Protein AF-A0A6B3I939-F1 (afdb_monomer)

pLDDT: mean 80.3, std 12.49, range [45.88, 93.69]

Structure (mmCIF, N/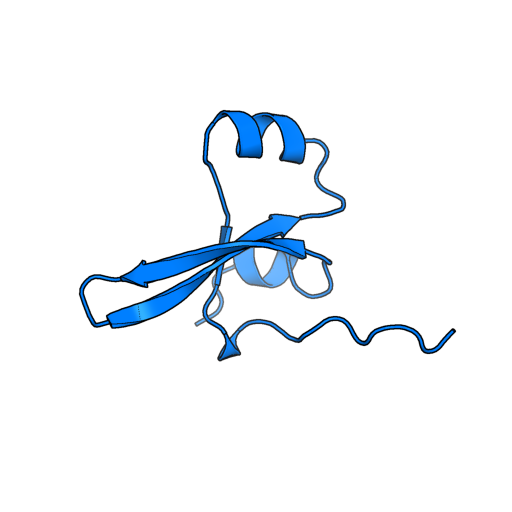CA/C/O backbone):
data_AF-A0A6B3I939-F1
#
_entry.id   AF-A0A6B3I939-F1
#
loop_
_atom_site.group_PDB
_atom_site.id
_atom_site.type_symbol
_atom_site.label_atom_id
_atom_site.label_alt_id
_atom_site.label_comp_id
_atom_site.label_asym_id
_atom_site.label_entity_id
_atom_site.label_se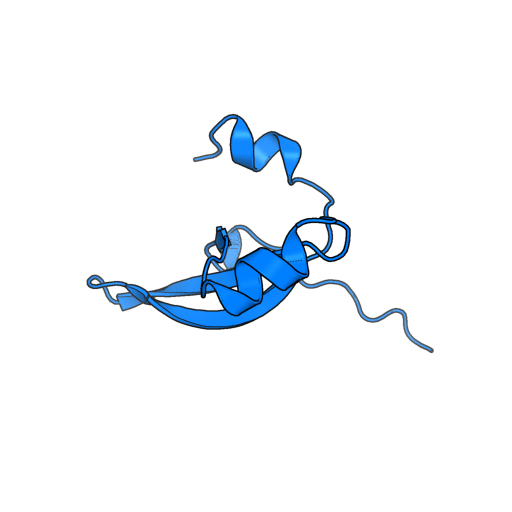q_id
_atom_site.pdbx_PDB_ins_code
_atom_site.Cartn_x
_atom_site.Cartn_y
_atom_site.Cartn_z
_atom_site.occupancy
_atom_site.B_iso_or_equiv
_atom_site.auth_seq_id
_atom_site.auth_comp_id
_atom_site.auth_asym_id
_atom_site.auth_atom_id
_atom_site.pdbx_PDB_model_num
ATOM 1 N N . ARG A 1 1 ? -15.443 0.953 -8.305 1.00 50.94 1 ARG A N 1
ATOM 2 C CA . ARG A 1 1 ? -15.768 2.100 -9.195 1.00 50.94 1 ARG A CA 1
ATOM 3 C C . ARG A 1 1 ? -14.447 2.512 -9.822 1.00 50.94 1 ARG A C 1
ATOM 5 O O . ARG A 1 1 ? -13.717 3.237 -9.184 1.00 50.94 1 ARG A O 1
ATOM 12 N N . THR A 1 2 ? -14.110 1.967 -10.988 1.00 45.88 2 THR A N 1
ATOM 13 C CA . THR A 1 2 ? -12.785 2.117 -11.618 1.00 45.88 2 THR A CA 1
ATOM 14 C C . THR A 1 2 ? -12.764 3.403 -12.443 1.00 45.88 2 THR A C 1
ATOM 16 O O . THR A 1 2 ? -13.462 3.471 -13.455 1.00 45.88 2 THR A O 1
ATOM 19 N N . ASP A 1 3 ? -12.022 4.421 -12.006 1.00 55.66 3 ASP A N 1
ATOM 20 C CA . ASP A 1 3 ? -11.714 5.586 -12.851 1.00 55.66 3 ASP A CA 1
ATOM 21 C C . ASP A 1 3 ? -10.591 5.224 -13.845 1.00 55.66 3 ASP A C 1
ATOM 23 O O . ASP A 1 3 ? -9.941 4.185 -13.713 1.00 55.66 3 ASP A O 1
ATOM 27 N N . ALA A 1 4 ? -10.350 6.057 -14.857 1.00 51.81 4 ALA A N 1
ATOM 28 C CA . ALA A 1 4 ? -9.396 5.786 -15.932 1.00 51.81 4 ALA A CA 1
ATOM 29 C C . ALA A 1 4 ? -7.998 5.395 -15.417 1.00 51.81 4 ALA A C 1
ATOM 31 O O . ALA A 1 4 ? -7.341 4.568 -16.041 1.00 51.81 4 ALA A O 1
ATOM 32 N N . GLN A 1 5 ? -7.568 5.927 -14.266 1.00 58.84 5 GLN A N 1
ATOM 33 C CA . GLN A 1 5 ? -6.286 5.585 -13.641 1.00 58.84 5 GLN A CA 1
ATOM 34 C C . GLN A 1 5 ? -6.197 4.126 -13.174 1.00 58.84 5 GLN A C 1
ATOM 36 O O . GLN A 1 5 ? -5.181 3.486 -13.432 1.00 58.84 5 GLN A O 1
ATOM 41 N N . ASP A 1 6 ? -7.254 3.565 -12.582 1.00 61.72 6 ASP A N 1
ATOM 42 C CA . ASP A 1 6 ? -7.259 2.161 -12.147 1.00 61.72 6 ASP A CA 1
ATOM 43 C C . ASP A 1 6 ? -7.151 1.205 -13.335 1.00 61.72 6 ASP A C 1
ATOM 45 O O . ASP A 1 6 ? -6.542 0.140 -13.239 1.00 61.72 6 ASP A O 1
ATOM 49 N N . ALA A 1 7 ? -7.741 1.573 -14.477 1.00 60.50 7 ALA A N 1
ATOM 50 C CA . ALA A 1 7 ? -7.703 0.739 -15.672 1.00 60.50 7 ALA A CA 1
ATOM 51 C C . ALA A 1 7 ? -6.270 0.542 -16.195 1.00 60.50 7 ALA A C 1
ATOM 53 O O . ALA A 1 7 ? -5.961 -0.546 -16.680 1.00 60.50 7 ALA A O 1
ATOM 54 N N . PHE A 1 8 ? -5.400 1.551 -16.057 1.00 61.41 8 PHE A N 1
ATOM 55 C CA . PHE A 1 8 ? -3.991 1.466 -16.462 1.00 61.41 8 PHE A CA 1
ATOM 56 C C . PHE A 1 8 ? -3.132 0.617 -15.519 1.00 61.41 8 PHE A C 1
ATOM 58 O O . PHE A 1 8 ? -2.079 0.148 -15.935 1.00 61.41 8 PHE A O 1
ATOM 65 N N . LEU A 1 9 ? -3.575 0.407 -14.278 1.00 72.25 9 LEU A N 1
ATOM 66 C CA . LEU A 1 9 ? -2.837 -0.349 -13.260 1.00 72.25 9 LEU A CA 1
ATOM 67 C C . LEU A 1 9 ? -3.227 -1.832 -13.211 1.00 72.25 9 LEU A C 1
ATOM 69 O O . LEU A 1 9 ? -2.623 -2.619 -12.480 1.00 72.25 9 LEU A O 1
ATOM 73 N N . ARG A 1 10 ? -4.228 -2.242 -14.000 1.00 72.56 10 ARG A N 1
ATOM 74 C CA . ARG A 1 10 ? -4.647 -3.644 -14.095 1.00 72.56 10 ARG A CA 1
ATOM 75 C C . ARG A 1 10 ? -3.512 -4.504 -14.645 1.00 72.56 10 ARG A C 1
ATOM 77 O O . ARG A 1 10 ? -3.096 -4.336 -15.786 1.00 72.56 10 ARG A O 1
ATOM 84 N N . GLY A 1 11 ? -3.075 -5.472 -13.844 1.00 74.94 11 GLY A N 1
ATOM 85 C CA . GLY A 1 11 ? -1.993 -6.395 -14.194 1.00 74.94 11 GLY A CA 1
ATOM 86 C C . GLY A 1 11 ? -0.601 -5.931 -13.761 1.00 74.94 11 GLY A C 1
ATOM 87 O O . GLY A 1 11 ? 0.351 -6.684 -13.944 1.00 74.94 11 GLY A O 1
ATOM 88 N N . CYS A 1 12 ? -0.470 -4.746 -13.158 1.00 84.44 12 CYS A N 1
ATOM 89 C CA . CYS A 1 12 ? 0.775 -4.332 -12.518 1.00 84.44 12 CYS A CA 1
ATOM 90 C C . CYS A 1 12 ? 0.969 -5.066 -11.186 1.00 84.44 12 CYS A C 1
ATOM 92 O O . CYS A 1 12 ? 0.012 -5.301 -10.444 1.00 84.44 12 CYS A O 1
ATOM 94 N N . ARG A 1 13 ? 2.224 -5.391 -10.865 1.00 87.50 13 ARG A N 1
ATOM 95 C CA . ARG A 1 13 ? 2.605 -5.865 -9.532 1.00 87.50 13 ARG A CA 1
ATOM 96 C C . ARG A 1 13 ? 2.906 -4.675 -8.631 1.00 87.50 13 ARG A C 1
ATOM 98 O O . ARG A 1 13 ? 3.443 -3.659 -9.079 1.00 87.50 13 ARG A O 1
ATOM 105 N N . ALA A 1 14 ? 2.521 -4.804 -7.370 1.00 88.94 14 ALA A N 1
ATOM 106 C CA . ALA A 1 14 ? 2.726 -3.774 -6.373 1.00 88.94 14 ALA A CA 1
ATOM 107 C C . ALA A 1 14 ? 3.070 -4.401 -5.024 1.00 88.94 14 ALA A C 1
ATOM 109 O O . ALA A 1 14 ? 2.504 -5.426 -4.638 1.00 88.94 14 ALA A O 1
ATOM 110 N N . THR A 1 15 ? 3.953 -3.734 -4.294 1.00 89.31 15 THR A N 1
ATOM 111 C CA . THR A 1 15 ? 4.350 -4.095 -2.938 1.00 89.31 15 THR A CA 1
ATOM 112 C C . THR A 1 15 ? 3.552 -3.273 -1.929 1.00 89.31 15 THR A C 1
ATOM 114 O O . THR A 1 15 ? 3.467 -2.048 -2.048 1.00 89.31 15 THR A O 1
ATOM 117 N N . VAL A 1 16 ? 2.966 -3.941 -0.930 1.00 91.31 16 VAL A N 1
ATOM 118 C CA . VAL A 1 16 ? 2.256 -3.285 0.179 1.00 91.31 16 VAL A CA 1
ATOM 119 C C . VAL A 1 16 ? 3.277 -2.720 1.167 1.00 91.31 16 VAL A C 1
ATOM 121 O O . VAL A 1 16 ? 4.038 -3.470 1.769 1.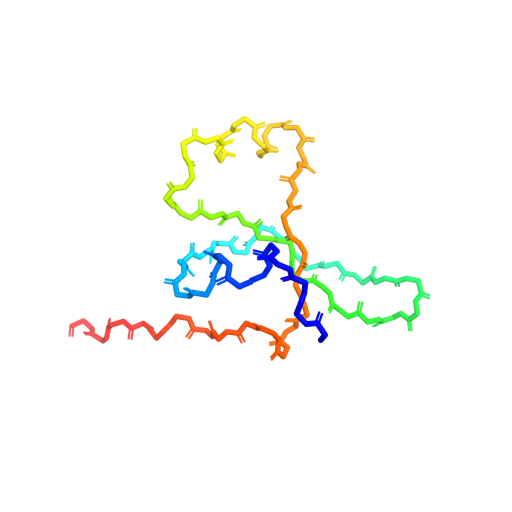00 91.31 16 VAL A O 1
ATOM 124 N N . GLU A 1 17 ? 3.265 -1.404 1.357 1.00 91.44 17 GLU A N 1
ATOM 125 C CA . GLU A 1 17 ? 4.135 -0.693 2.305 1.00 91.44 17 GLU A CA 1
ATOM 126 C C . GLU A 1 17 ? 3.456 -0.480 3.660 1.00 91.44 17 GLU A C 1
ATOM 128 O O . GLU A 1 17 ? 4.112 -0.488 4.701 1.00 91.44 17 GLU A O 1
ATOM 133 N N . ALA A 1 18 ? 2.134 -0.291 3.666 1.00 90.94 18 ALA A N 1
ATOM 134 C CA . ALA A 1 18 ? 1.365 -0.136 4.893 1.00 90.94 18 ALA A CA 1
ATOM 135 C C . ALA A 1 18 ? -0.098 -0.544 4.706 1.00 90.94 18 ALA A C 1
ATOM 137 O O . ALA A 1 18 ? -0.648 -0.504 3.605 1.00 90.94 18 ALA A O 1
ATOM 138 N N . VAL A 1 19 ? -0.746 -0.878 5.819 1.00 93.25 19 VAL A N 1
ATOM 139 C CA . VAL A 1 19 ? -2.199 -1.038 5.906 1.00 93.25 19 VAL A CA 1
ATOM 140 C C . VAL A 1 19 ? -2.727 0.098 6.768 1.00 93.25 19 VAL A C 1
ATOM 142 O O . VAL A 1 19 ? -2.276 0.275 7.900 1.00 93.25 19 VAL A O 1
ATOM 145 N N . VAL A 1 20 ? -3.656 0.883 6.232 1.00 92.69 20 VAL A N 1
ATOM 146 C CA . VAL A 1 20 ? -4.238 2.043 6.911 1.00 92.69 20 VAL A CA 1
ATOM 147 C C . VAL A 1 20 ? -5.751 1.899 6.979 1.00 92.69 20 VAL A C 1
ATOM 149 O O . VAL A 1 20 ? -6.371 1.414 6.040 1.00 92.69 20 VAL A O 1
ATOM 152 N N . ALA A 1 21 ? -6.346 2.303 8.096 1.00 93.69 21 ALA A N 1
ATOM 153 C CA . ALA A 1 21 ? -7.793 2.431 8.213 1.00 93.69 21 ALA A CA 1
ATOM 154 C C . ALA A 1 21 ? -8.193 3.876 7.902 1.00 93.69 21 ALA A C 1
ATOM 156 O O . ALA A 1 21 ? -7.495 4.809 8.312 1.00 93.69 21 ALA A O 1
ATOM 157 N N . ASP A 1 22 ? -9.294 4.060 7.182 1.00 88.50 22 ASP A N 1
ATOM 158 C CA . ASP A 1 22 ? -9.898 5.377 7.016 1.00 88.50 22 ASP A CA 1
ATOM 159 C C . ASP A 1 22 ? -10.738 5.778 8.245 1.00 88.50 22 ASP A C 1
ATOM 161 O O . ASP A 1 22 ? -10.767 5.090 9.269 1.00 88.50 22 ASP A O 1
ATOM 165 N N . LEU A 1 23 ? -11.399 6.936 8.162 1.00 91.88 23 LEU A N 1
ATOM 166 C CA . LEU A 1 23 ? -12.217 7.467 9.256 1.00 91.88 23 LEU A CA 1
ATOM 167 C C . LEU A 1 23 ? -13.502 6.659 9.496 1.00 91.88 23 LEU A C 1
ATOM 169 O O . LEU A 1 23 ? -14.044 6.718 10.600 1.00 91.88 23 LEU A O 1
ATOM 173 N N . ASP A 1 24 ? -13.961 5.911 8.493 1.00 91.06 24 ASP A N 1
ATOM 174 C CA . ASP A 1 24 ? -15.142 5.049 8.560 1.00 91.06 24 ASP A CA 1
ATOM 175 C C . ASP A 1 24 ? -14.782 3.617 9.016 1.00 91.06 24 ASP A C 1
ATOM 177 O O . ASP A 1 24 ? -15.664 2.803 9.300 1.00 91.06 24 ASP A O 1
ATOM 181 N N . GLY A 1 25 ? -13.485 3.323 9.166 1.00 88.38 25 GLY A N 1
ATOM 182 C CA . GLY A 1 25 ? -12.946 2.037 9.605 1.00 88.38 25 GLY A CA 1
ATOM 183 C C . GLY A 1 25 ? -12.649 1.061 8.465 1.00 88.38 25 GLY A C 1
ATOM 184 O O . GLY A 1 25 ? -12.314 -0.096 8.734 1.00 88.38 25 GLY A O 1
ATOM 185 N N . GLU A 1 26 ? -12.746 1.490 7.206 1.00 92.00 26 GLU A N 1
ATOM 186 C CA . GLU A 1 26 ? -12.398 0.660 6.056 1.00 92.00 26 GLU A CA 1
ATOM 187 C C . GLU A 1 26 ? -10.879 0.584 5.867 1.00 92.00 26 GLU A C 1
ATOM 189 O O . GLU A 1 26 ? -10.151 1.581 5.917 1.00 92.00 26 GLU A O 1
ATOM 194 N N . LEU A 1 27 ? -10.385 -0.630 5.620 1.00 92.31 27 LEU A N 1
ATOM 195 C CA . LEU A 1 27 ? -8.966 -0.875 5.392 1.00 92.31 27 LEU A CA 1
ATOM 196 C C . LEU A 1 27 ? -8.580 -0.534 3.956 1.00 92.31 27 LEU A C 1
ATOM 198 O O . LEU A 1 27 ? -9.232 -0.955 3.004 1.00 92.31 27 LEU A O 1
ATOM 202 N N . HIS A 1 28 ? -7.457 0.156 3.823 1.00 92.44 28 HIS A N 1
ATOM 203 C CA . HIS A 1 28 ? -6.825 0.502 2.566 1.00 92.44 28 HIS A CA 1
ATOM 204 C C . HIS A 1 28 ? -5.358 0.069 2.598 1.00 92.44 28 HIS A C 1
ATOM 206 O O . HIS A 1 28 ? -4.633 0.268 3.577 1.00 92.44 28 HIS A O 1
ATOM 212 N N . LEU A 1 29 ? -4.919 -0.541 1.507 1.00 91.94 29 LEU A N 1
ATOM 213 C CA . LEU A 1 29 ? -3.551 -0.979 1.295 1.00 91.94 29 LEU A CA 1
ATOM 214 C C . LEU A 1 29 ? -2.789 0.147 0.609 1.00 91.94 29 LEU A C 1
ATOM 216 O O . LEU A 1 29 ? -3.118 0.521 -0.515 1.00 91.94 29 LEU A O 1
ATOM 220 N N . ALA A 1 30 ? -1.777 0.678 1.289 1.00 91.88 30 ALA A N 1
ATOM 221 C CA . AL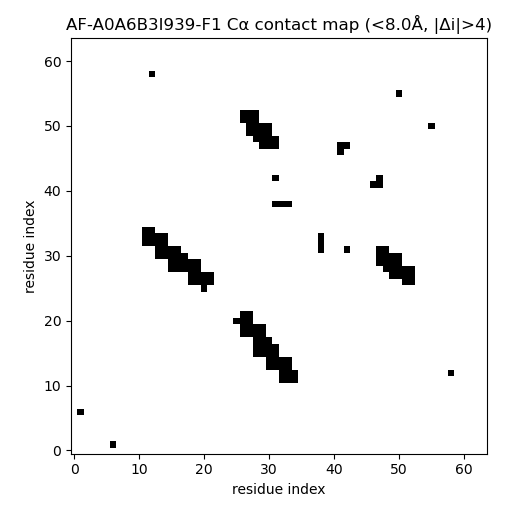A A 1 30 ? -0.822 1.607 0.712 1.00 91.88 30 ALA A CA 1
ATOM 222 C C . ALA A 1 30 ? 0.224 0.803 -0.063 1.00 91.88 30 ALA A C 1
ATOM 224 O O . ALA A 1 30 ? 1.002 0.056 0.536 1.00 91.88 3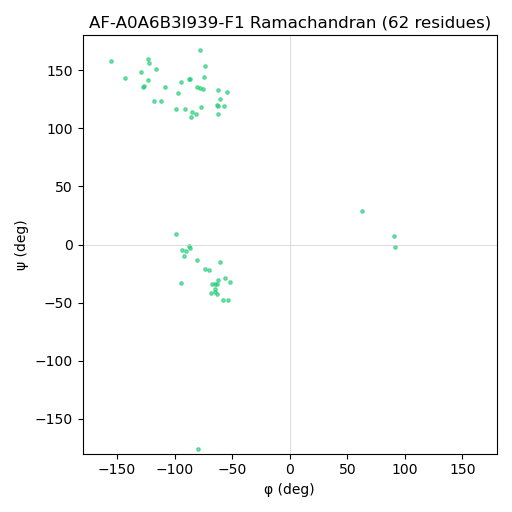0 ALA A O 1
ATOM 225 N N . VAL A 1 31 ? 0.232 0.936 -1.386 1.00 89.44 31 VAL A N 1
ATOM 226 C CA . VAL A 1 31 ? 1.086 0.151 -2.278 1.00 89.44 31 VAL A CA 1
ATOM 227 C C . VAL A 1 31 ? 1.985 1.025 -3.139 1.00 89.44 31 VAL A C 1
ATOM 229 O O . VAL A 1 31 ? 1.691 2.192 -3.426 1.00 89.44 31 VAL A O 1
ATOM 232 N N . VAL A 1 32 ? 3.080 0.420 -3.583 1.00 89.00 32 VAL A N 1
ATOM 233 C CA . VAL A 1 32 ? 4.017 0.990 -4.547 1.00 89.00 32 VAL A CA 1
ATOM 234 C C . VAL A 1 32 ? 4.201 0.010 -5.696 1.00 89.00 32 VAL A C 1
ATOM 236 O O . VAL A 1 32 ? 4.320 -1.186 -5.458 1.00 89.00 32 VAL A O 1
ATOM 239 N N . LEU A 1 33 ? 4.198 0.505 -6.933 1.00 86.81 33 LEU A N 1
ATOM 240 C CA . LEU A 1 33 ? 4.335 -0.338 -8.121 1.00 86.81 33 LEU A CA 1
ATOM 241 C C . LEU A 1 33 ? 5.785 -0.800 -8.280 1.00 86.81 33 LEU A C 1
ATOM 243 O O . LEU A 1 33 ? 6.705 0.016 -8.202 1.00 86.81 33 LEU A O 1
ATOM 247 N N . ASP A 1 34 ? 5.977 -2.088 -8.549 1.00 82.94 34 ASP A N 1
ATOM 248 C CA . ASP A 1 34 ? 7.319 -2.674 -8.647 1.00 82.94 34 ASP A CA 1
ATOM 249 C C . ASP A 1 34 ? 8.088 -2.127 -9.870 1.00 82.94 34 ASP A C 1
ATOM 251 O O . ASP A 1 34 ? 9.292 -1.896 -9.794 1.00 82.94 34 ASP A O 1
ATOM 255 N N . ASP A 1 35 ? 7.379 -1.834 -10.966 1.00 79.69 35 ASP A N 1
ATOM 256 C CA . ASP A 1 35 ? 7.955 -1.361 -12.234 1.00 79.69 35 ASP A CA 1
ATOM 257 C C . ASP A 1 35 ? 7.884 0.173 -12.432 1.00 79.69 35 ASP A C 1
ATOM 259 O O . ASP A 1 35 ? 8.151 0.666 -13.530 1.00 79.69 35 ASP A O 1
ATOM 263 N N . ASP A 1 36 ? 7.506 0.961 -11.413 1.00 76.00 36 ASP A N 1
ATOM 264 C CA . ASP A 1 36 ? 7.474 2.430 -11.538 1.00 76.00 36 ASP A CA 1
ATOM 265 C C . ASP A 1 36 ? 8.867 3.032 -11.259 1.00 76.00 36 ASP A C 1
ATOM 267 O O . ASP A 1 36 ? 9.325 3.012 -10.115 1.00 76.00 36 ASP A O 1
ATOM 271 N N . PRO A 1 37 ? 9.544 3.650 -12.250 1.00 74.19 37 PRO A N 1
ATOM 272 C CA . PRO A 1 37 ? 10.841 4.296 -12.032 1.00 74.19 37 PRO A CA 1
ATOM 273 C C . PRO A 1 37 ? 10.785 5.446 -11.006 1.00 74.19 37 PRO A C 1
ATOM 275 O O . PRO A 1 37 ? 11.823 5.884 -10.515 1.00 74.19 37 PRO A O 1
ATOM 278 N N . GLY A 1 38 ? 9.591 5.945 -10.662 1.00 77.88 38 GLY A N 1
ATOM 279 C CA . GLY A 1 38 ? 9.369 6.935 -9.606 1.00 77.88 38 GLY A CA 1
ATOM 280 C C . GLY A 1 38 ? 9.190 6.365 -8.192 1.00 77.88 38 GLY A C 1
ATOM 281 O O . GLY A 1 38 ? 9.052 7.152 -7.251 1.00 77.88 38 GLY A O 1
ATOM 282 N N . THR A 1 39 ? 9.184 5.042 -8.020 1.00 79.06 39 THR A N 1
ATOM 283 C CA . THR A 1 39 ? 8.883 4.346 -6.755 1.00 79.06 39 THR A CA 1
ATOM 284 C C . THR A 1 39 ? 9.733 4.820 -5.581 1.00 79.06 39 THR A C 1
ATOM 286 O O . THR A 1 39 ? 9.187 5.174 -4.533 1.00 79.06 39 THR A O 1
ATOM 289 N N . ASP A 1 40 ? 11.050 4.924 -5.753 1.00 77.31 40 ASP A N 1
ATOM 290 C CA . ASP A 1 40 ? 11.951 5.312 -4.661 1.00 77.31 40 ASP A CA 1
ATOM 291 C C . ASP A 1 40 ? 11.709 6.748 -4.179 1.00 77.31 40 ASP A C 1
ATOM 293 O O . ASP A 1 40 ? 11.716 7.027 -2.977 1.00 77.31 40 ASP A O 1
ATOM 297 N N . ILE A 1 41 ? 11.419 7.665 -5.106 1.00 80.56 41 ILE A N 1
ATOM 298 C CA . ILE A 1 41 ? 11.108 9.063 -4.781 1.00 80.56 41 ILE A CA 1
ATOM 299 C C . ILE A 1 41 ? 9.762 9.145 -4.056 1.00 80.56 41 ILE A C 1
ATOM 301 O O . ILE A 1 41 ? 9.623 9.879 -3.076 1.00 80.56 41 ILE A O 1
ATOM 305 N N . ARG A 1 42 ? 8.763 8.379 -4.508 1.00 77.94 42 ARG A N 1
ATOM 306 C CA . ARG A 1 42 ? 7.441 8.330 -3.872 1.00 77.94 42 ARG A CA 1
ATOM 307 C C . ARG A 1 42 ? 7.520 7.785 -2.449 1.00 77.94 42 ARG A C 1
ATOM 309 O O . ARG A 1 42 ? 6.934 8.396 -1.557 1.00 77.94 42 ARG A O 1
ATOM 316 N N . ARG A 1 43 ? 8.306 6.727 -2.220 1.00 78.50 43 ARG A N 1
ATOM 317 C CA . ARG A 1 43 ? 8.572 6.185 -0.877 1.00 78.50 43 ARG A CA 1
ATOM 318 C C . ARG A 1 43 ? 9.189 7.234 0.044 1.00 78.50 43 ARG A C 1
ATOM 320 O O . ARG A 1 43 ? 8.679 7.445 1.140 1.00 78.50 43 ARG A O 1
ATOM 327 N N . GLN A 1 44 ? 10.215 7.954 -0.413 1.00 80.62 44 GLN A N 1
ATOM 328 C CA . GLN A 1 44 ? 10.845 9.023 0.380 1.00 80.62 44 GLN A CA 1
ATOM 329 C C . GLN A 1 44 ? 9.883 10.171 0.720 1.00 80.62 44 GLN A C 1
ATOM 331 O O . GLN A 1 44 ? 10.012 10.796 1.769 1.00 80.62 44 GLN A O 1
ATOM 336 N N . GLN A 1 45 ? 8.911 10.445 -0.151 1.00 81.94 45 GLN A N 1
ATOM 337 C CA . GLN A 1 45 ? 7.878 11.460 0.068 1.00 81.94 45 GLN A CA 1
ATOM 338 C C . GLN A 1 45 ? 6.650 10.935 0.830 1.00 81.94 45 GLN A C 1
ATOM 340 O O . GLN A 1 45 ? 5.715 11.703 1.051 1.00 81.94 45 GLN A O 1
ATOM 345 N N . GLY A 1 46 ? 6.613 9.648 1.197 1.00 81.88 46 GLY A N 1
ATOM 346 C CA . GLY A 1 46 ? 5.448 9.018 1.825 1.00 81.88 46 GLY A CA 1
ATOM 347 C C . GLY A 1 46 ? 4.205 8.998 0.928 1.00 81.88 46 GLY A C 1
ATOM 348 O O . GLY A 1 46 ? 3.083 9.075 1.422 1.00 81.88 46 GLY A O 1
ATOM 349 N N . ARG A 1 47 ? 4.389 8.965 -0.397 1.00 85.25 47 ARG A N 1
ATOM 350 C CA . ARG A 1 47 ? 3.299 8.960 -1.380 1.00 85.25 47 ARG A CA 1
ATOM 351 C C . ARG A 1 47 ? 3.041 7.537 -1.851 1.00 85.25 47 ARG A C 1
ATOM 353 O O . ARG A 1 47 ? 3.882 6.951 -2.523 1.00 85.25 47 ARG A O 1
ATOM 360 N N . PHE A 1 48 ? 1.852 7.030 -1.566 1.00 87.94 48 PHE A N 1
ATOM 361 C CA . PHE A 1 48 ? 1.435 5.681 -1.934 1.00 87.94 48 PHE A CA 1
ATOM 362 C C . PHE A 1 48 ? 0.159 5.718 -2.771 1.00 87.94 48 PHE A C 1
ATOM 364 O O . PHE A 1 48 ? -0.573 6.712 -2.763 1.00 87.94 48 PHE A O 1
ATOM 371 N N . LEU A 1 49 ? -0.090 4.639 -3.507 1.00 87.31 49 LEU A N 1
ATOM 372 C CA . LEU A 1 49 ? -1.406 4.368 -4.074 1.00 87.31 49 LEU A CA 1
ATOM 373 C C . LEU A 1 49 ? -2.218 3.598 -3.037 1.00 87.31 49 LEU A C 1
ATOM 375 O O . LEU A 1 49 ? -1.658 2.770 -2.326 1.00 87.31 49 LEU A O 1
ATOM 379 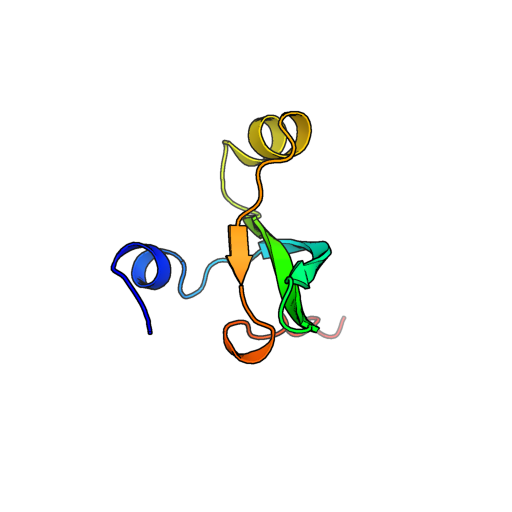N N . TYR A 1 50 ? -3.514 3.873 -2.941 1.00 88.75 50 TYR A N 1
ATOM 380 C CA . TYR A 1 50 ? -4.381 3.261 -1.940 1.00 88.75 50 TYR A CA 1
ATOM 381 C C . TYR A 1 50 ? -5.468 2.460 -2.636 1.00 88.75 50 TYR A C 1
ATOM 383 O O . TYR A 1 50 ? -6.209 3.017 -3.441 1.00 88.75 50 TYR A O 1
ATOM 391 N N . PHE A 1 51 ? -5.557 1.177 -2.303 1.00 88.31 51 PHE A N 1
ATOM 392 C CA . PHE A 1 51 ? -6.577 0.272 -2.829 1.00 88.31 51 PHE A CA 1
ATOM 393 C C . PHE A 1 51 ? -7.266 -0.460 -1.695 1.00 88.31 51 PHE A C 1
ATOM 395 O O . PHE A 1 51 ? -6.638 -0.763 -0.674 1.00 88.31 51 PHE A O 1
ATOM 402 N N . LYS A 1 52 ? -8.540 -0.792 -1.875 1.00 89.25 52 LYS A N 1
ATOM 403 C CA . LYS A 1 52 ? -9.206 -1.687 -0.935 1.00 89.25 52 LYS A CA 1
ATOM 404 C C . LYS A 1 52 ? -8.724 -3.134 -1.129 1.00 89.25 52 LYS A C 1
ATOM 406 O O . LYS A 1 52 ? -8.314 -3.505 -2.232 1.00 89.25 52 LYS A O 1
ATOM 411 N N . PRO A 1 53 ? -8.775 -3.984 -0.088 1.00 87.81 53 PRO A N 1
ATOM 412 C CA . PRO A 1 53 ? -8.389 -5.390 -0.195 1.00 87.81 53 PRO A CA 1
ATOM 413 C C . PRO A 1 53 ? -9.150 -6.179 -1.271 1.00 87.81 53 PRO A C 1
ATOM 415 O O . PRO A 1 53 ? -8.608 -7.136 -1.809 1.00 87.81 53 PRO A O 1
ATOM 418 N N . ASP A 1 54 ? -10.387 -5.793 -1.587 1.00 87.69 54 ASP A N 1
ATOM 419 C CA . ASP A 1 54 ? -11.220 -6.398 -2.632 1.00 87.69 54 ASP A CA 1
ATOM 420 C C . ASP A 1 54 ? -10.887 -5.905 -4.052 1.00 87.69 54 ASP A C 1
ATOM 422 O O . ASP A 1 54 ? -11.306 -6.523 -5.031 1.00 87.69 54 ASP A O 1
ATOM 426 N N . GLU A 1 55 ? -10.109 -4.827 -4.182 1.00 85.81 55 GLU A N 1
ATOM 427 C CA . GLU A 1 55 ? -9.674 -4.261 -5.466 1.00 85.81 55 GLU A CA 1
ATOM 428 C C . GLU A 1 55 ? -8.330 -4.830 -5.947 1.00 85.81 55 GLU A C 1
ATOM 430 O O . GLU A 1 55 ? -7.949 -4.624 -7.102 1.00 85.81 55 GLU A O 1
ATOM 435 N N . VAL A 1 56 ? -7.624 -5.576 -5.094 1.00 86.25 56 VAL A N 1
ATOM 436 C CA . VAL A 1 56 ? -6.335 -6.201 -5.409 1.00 86.25 56 VAL A CA 1
ATOM 437 C C . VAL A 1 56 ? -6.427 -7.722 -5.363 1.00 86.25 56 VAL A C 1
ATOM 439 O O . VAL A 1 56 ? -7.204 -8.304 -4.610 1.00 86.25 56 VAL A O 1
ATOM 442 N N . ALA A 1 57 ? -5.592 -8.386 -6.158 1.00 88.56 57 ALA A N 1
ATOM 443 C CA . ALA A 1 57 ? -5.395 -9.826 -6.064 1.00 88.56 57 ALA A CA 1
ATOM 444 C C . ALA A 1 57 ? -4.006 -10.106 -5.474 1.00 88.56 57 ALA A C 1
ATOM 446 O O . ALA A 1 57 ? -3.036 -9.482 -5.915 1.00 88.56 57 ALA A O 1
ATOM 447 N N . PRO A 1 58 ? -3.872 -11.039 -4.513 1.00 86.50 58 PRO A N 1
ATOM 448 C CA . PRO A 1 58 ? -2.561 -11.444 -4.034 1.00 86.50 58 PRO A CA 1
ATOM 449 C C . PRO A 1 58 ? -1.765 -12.062 -5.186 1.00 86.50 58 PRO A C 1
ATOM 451 O O . PRO A 1 58 ? -2.274 -12.908 -5.930 1.00 86.50 58 PRO A O 1
ATOM 454 N N . VAL A 1 59 ? -0.507 -11.641 -5.331 1.00 85.12 59 VAL A N 1
ATOM 455 C CA . VAL A 1 59 ? 0.431 -12.298 -6.242 1.00 85.12 59 VAL A CA 1
ATOM 456 C C . VAL A 1 59 ? 0.614 -13.719 -5.719 1.00 85.12 59 VAL A C 1
ATOM 458 O O . VAL A 1 59 ? 1.000 -13.904 -4.566 1.00 85.12 59 VAL A O 1
ATOM 461 N N . LYS A 1 60 ? 0.280 -14.725 -6.533 1.00 79.06 60 LYS A N 1
ATOM 462 C CA . LYS A 1 60 ? 0.568 -16.113 -6.171 1.00 79.06 60 LYS A CA 1
ATOM 463 C C . LYS A 1 60 ? 2.079 -16.234 -6.019 1.00 79.06 60 LYS A C 1
ATOM 465 O O . LYS A 1 60 ? 2.803 -15.864 -6.942 1.00 79.06 60 LYS A O 1
ATOM 470 N N . GLU A 1 61 ? 2.535 -16.716 -4.870 1.00 68.62 61 GLU A N 1
ATOM 471 C CA . GLU A 1 61 ? 3.911 -17.182 -4.745 1.00 68.62 61 GLU A CA 1
ATOM 472 C C . GLU A 1 61 ? 4.093 -18.262 -5.817 1.00 68.62 61 GLU A C 1
ATOM 474 O O . GLU A 1 61 ? 3.318 -19.221 -5.869 1.00 68.62 61 GLU A O 1
ATOM 479 N N . GLU A 1 62 ? 5.024 -18.056 -6.750 1.00 59.34 62 GLU A N 1
ATOM 480 C CA . GLU A 1 62 ? 5.450 -19.151 -7.614 1.00 59.34 62 GLU A CA 1
ATOM 481 C C . GLU A 1 62 ? 6.057 -20.195 -6.674 1.00 59.34 62 GLU A C 1
ATOM 483 O O . GLU A 1 62 ? 7.041 -19.907 -5.989 1.00 59.34 62 GLU A O 1
ATOM 488 N N . GLU A 1 63 ? 5.398 -21.353 -6.549 1.00 54.16 63 GLU A N 1
ATOM 489 C CA . GLU A 1 63 ? 5.940 -22.468 -5.774 1.00 54.16 63 GLU A CA 1
ATOM 490 C C . GLU A 1 63 ? 7.351 -22.784 -6.311 1.00 54.16 63 GLU A C 1
ATOM 492 O O . GLU A 1 63 ? 7.522 -22.844 -7.534 1.00 54.16 63 GLU A O 1
ATOM 497 N N 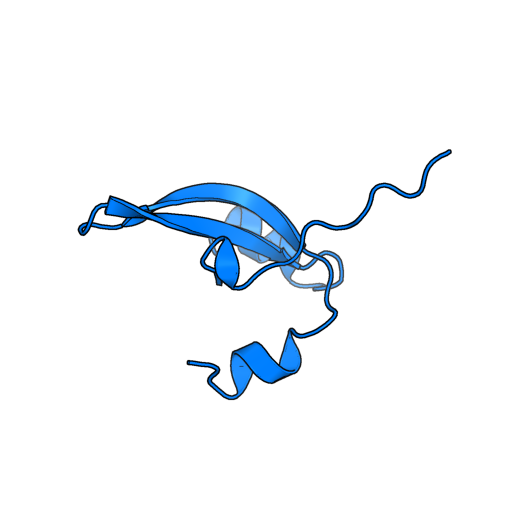. PRO A 1 64 ? 8.354 -22.915 -5.422 1.00 59.25 64 PRO A N 1
ATOM 498 C CA . PRO A 1 64 ? 9.764 -23.031 -5.795 1.00 59.25 64 PRO A CA 1
ATOM 499 C C . PRO A 1 64 ? 10.107 -24.311 -6.567 1.00 59.25 64 PRO A C 1
ATOM 501 O O . PRO A 1 64 ? 9.422 -25.344 -6.378 1.00 59.25 64 PRO A O 1
#

Sequence (64 aa):
RTDAQDAFLRGCRATVEAVVADLDGELHLAVVLDDDPGTDIRRQQGRFLYFKPDEVAPVKEEEP

Solvent-accessible surface area (backbone atoms only — not comparable to full-atom values): 4195 Å² total; per-residue (Å²): 137,81,53,78,70,55,64,75,49,66,88,63,61,62,49,77,78,46,80,45,66,51,98,90,64,51,61,30,37,28,28,42,48,74,85,45,93,58,38,69,62,28,57,77,68,72,53,62,49,75,41,44,74,88,78,56,75,82,80,74,78,77,80,131

Nearest PDB structures (foldseek):
  6v8w-assembly1_A  TM=6.905E-01  e=4.204E-01  Homo sapiens
  6nq3-assembly1_C-3  TM=6.153E-01  e=1.384E+00  Homo sapiens
  5wai-assembly2_G  TM=5.412E-01  e=1.300E+00  Homo sapiens
  1e0b-assembly1_A  TM=4.378E-01  e=3.330E+00  Schizosaccharomyces pombe
  7ao8-assembly1_A  TM=6.039E-01  e=5.855E+00  Homo sapiens

Foldseek 3Di:
DDDPVLVVCVPFDWDFPDWDADPVRFIWTFIFTPPDPCRVVCVVVVHGDIDGPVSDDDDPDPDD

Secondary structure (DSSP, 8-state):
---HHHHHHTT--EEEEEEEE-TTS-EEEEEEETT-TTHHHHHHTT--EEE-TTT--PPPP---

Mean predicted aligned error: 7.0 Å

Radius of gyration: 12.65 Å; Cα contacts (8 Å, |Δi|>4): 69; chains: 1; bounding box: 28×34×26 Å

=== Feature glossary ===
The features interleaved in this record are:

— What the protein is —

Sequence gives the chain of amino acids in standard one-letter code (A=alanine, C=cysteine, …, Y=tyrosine), read N→C. It is the only feature that is directly encoded by the gene; all structural features are derived from the folded form of this sequence.

Database cross-references. InterPro integrates a dozen domain/family signature databases into unified entries with residue-range hits. GO terms attach function/process/location labels with evidence codes. CATH codes position the fold in a four-level structural taxonomy. Organism is the NCBI-taxonomy species name.

— Where its atoms are —

Atomic coordinates in PDBx/mmCIF format — the same representation the Protein Data Bank distributes. Each line of the _atom_site loop places one backbone atom in Cartesian space (units: ångströms, origin: arbitrary).

The six renders are orthographic views along the three Cartesian axes in both directions. Representation (cartoon, sticks, or surface) and color scheme (sequence-rainbow or by-chain) vary across proteins so the training set covers all the common visualization conventions.

— Local backbone conformation —

Eight-state secondary structure (DSSP): H is the canonical α-helix, G the tighter 3₁₀-helix, I the wider π-helix; E/B are β-structure, T and S are turns and bends, and '-' is everything else. DSSP derives these from the pattern of main-chain N–H···O=C hydrogen bonds, not from the sequence.

P-SEA three-state annotation labels each residue as helix, strand, or coil based purely on the geometry of the Cα trace. It serves as a fallback when the full backbone (and thus DSSP) is unavailable.

The φ/ψ torsion pair specifies the backbone conformation at each residue. φ rotates about the N–Cα bond, ψ about the Cα–C bond. Steric clashes forbid most of the (φ, ψ) plane — the allowed regions (α-helix basin, β-sheet basin, left-handed helix) are the Ramachandran-allowed regions.

— Global shape and packing —

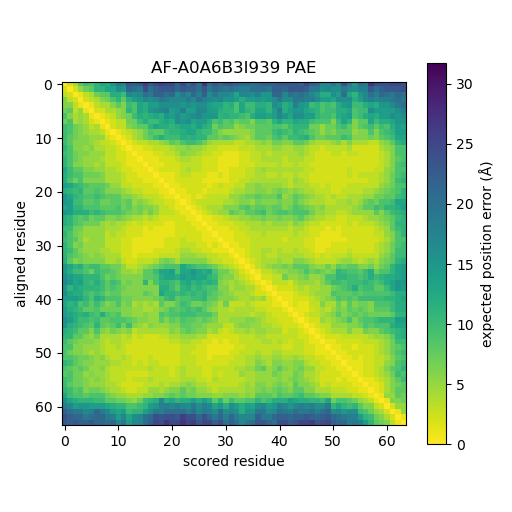The geometric summary reports three shape descriptors. Rg (radius of gyration) measures how spread out the Cα atoms are about their centre of mass; compact globular proteins have small Rg, elongated or unfolded ones large. Cα contacts (<8 Å, |i−j|>4) count long-range residue pairs in spatial proximity — high for tightly packed folds, near zero for rods or random coil. The bounding-box extents give the protein's footprint along x, y, z in Å.

Solvent-accessible surface area (SASA) is the area in Å² traced out by the centre of a 1.4 Å probe sphere (a water molecule) rolled over the protein's van der Waals surface (Shrake–Rupley / Lee–Richards construction). Buried residues have near-zero SASA; fully exposed residues can exceed 200 Å². The total SASA scales roughly with the number of surface residues.

The contact map is a binary N×N matrix image: pixel (i, j) is dark wh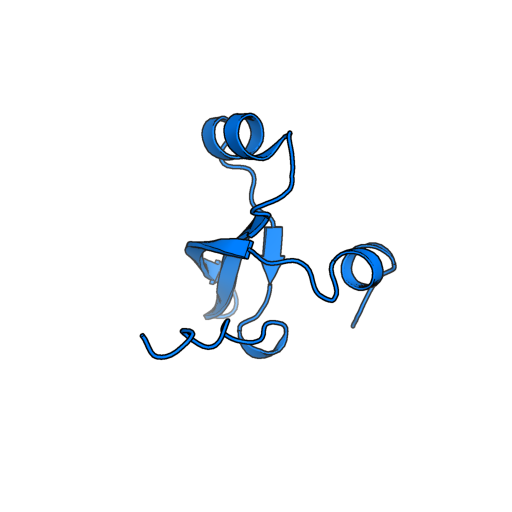ere Cα_i and Cα_j are within 8 Å and |i−j|>4. Because the |i−j|>4 filter removes local helical contacts, off-diagonal stripes parallel to the main diagonal indicate parallel β-sheets; stripes perpendicular to it indicate antiparallel β-sheets. The Ramachandran plot scatters every residue's (φ, ψ) pair against the sterically allowed regions. The PAE heatmap renders the predicted-aligned-error matrix.

— Structural neighborhood —

3Di is Foldseek's structural alphabet. Each residue is assigned one of twenty discrete states based on how its Cα sits relative to its spatial (not sequential) neighbors. Aligning 3Di strings finds structural homologs roughly as well as full 3D superposition, but orders of magnitude faster.

Nearest PDB neighbors are the top structural matches found by Foldseek when searching this structure against the entire Protein Data Bank. Each hit reports a TM-score (0 to 1; >0.5 almost always implies the same fold) and an E-value. These are *structural* homologs — they may share no detectable sequence similarity.

— Confidence and disorder —

For AlphaFold models, the B-factor field carries pLDDT — the model's own estimate of local accuracy on a 0–100 scale. Regions with pLDDT<50 should be treated as essentially unmodeled; they often correspond to intrinsically disordered segments.

Crystallographic B-factors measure how much each atom's electron density is smeared out, in Å². They rise in mobile loops and surface residues and fall in the buried interior. In AlphaFold models this column is repurposed to hold pLDDT instead.

Predicted aligned error is AlphaFold's pairwise confidence. Unlike pLDDT (per-residue), PAE is per-residue-pair and captures whether two parts of the structure are correctly placed relative to each other. Units are ångströms of expected positional error.